Protein AF-A0A929JTI3-F1 (afdb_monomer_lite)

Foldseek 3Di:
DADPPPRDDDDPPDQADPPPRHGPFPQPPVPRDTPDDD

Structure (mmCIF, N/CA/C/O backbone):
data_AF-A0A929JTI3-F1
#
_entry.id   AF-A0A929JTI3-F1
#
loop_
_atom_site.group_PDB
_atom_site.id
_atom_site.type_symbol
_atom_site.label_atom_id
_atom_site.label_alt_id
_atom_site.label_comp_id
_atom_site.label_asym_id
_atom_site.label_entity_id
_atom_site.label_seq_id
_atom_site.pdbx_PDB_ins_code
_atom_site.Cartn_x
_atom_site.Cartn_y
_atom_site.Cartn_z
_atom_site.occupancy
_atom_site.B_iso_or_equiv
_atom_site.auth_seq_id
_atom_site.auth_comp_id
_atom_site.auth_asym_id
_atom_site.auth_atom_id
_atom_site.pdbx_PDB_model_num
ATOM 1 N N . MET A 1 1 ? 6.928 -3.254 -0.980 1.00 83.38 1 MET A N 1
ATOM 2 C CA . MET A 1 1 ? 5.549 -3.695 -0.679 1.00 83.38 1 MET A CA 1
ATOM 3 C C . MET A 1 1 ? 4.727 -3.907 -1.950 1.00 83.38 1 MET A C 1
ATOM 5 O O . MET A 1 1 ? 4.865 -3.145 -2.902 1.00 83.38 1 MET A O 1
ATOM 9 N N . LYS A 1 2 ? 3.845 -4.915 -1.990 1.00 88.06 2 LYS A N 1
ATOM 10 C CA . LYS A 1 2 ? 2.921 -5.112 -3.125 1.00 88.06 2 LYS A CA 1
ATOM 11 C C . LYS A 1 2 ? 1.656 -4.275 -2.969 1.00 88.06 2 LYS A C 1
ATOM 13 O O . LYS A 1 2 ? 1.070 -4.227 -1.890 1.00 88.06 2 LYS 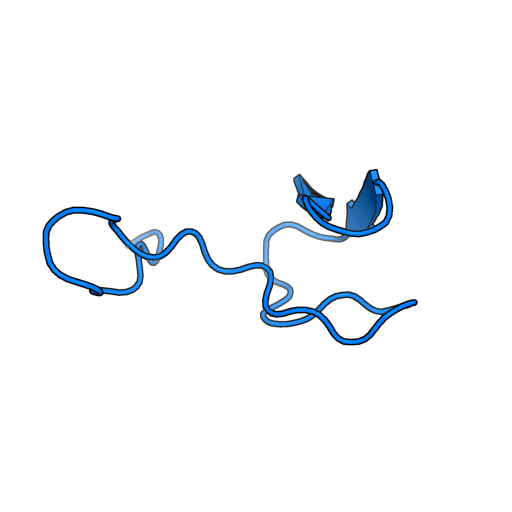A O 1
ATOM 18 N N . CYS A 1 3 ? 1.218 -3.642 -4.056 1.00 90.75 3 CYS A N 1
ATOM 19 C CA . CYS A 1 3 ? -0.044 -2.912 -4.085 1.00 90.75 3 CYS A CA 1
ATOM 20 C C . CYS A 1 3 ? -1.223 -3.885 -3.908 1.00 90.75 3 CYS A C 1
ATOM 22 O O . CYS A 1 3 ? -1.344 -4.820 -4.698 1.00 90.75 3 CYS A O 1
ATOM 24 N N . PRO A 1 4 ? -2.147 -3.661 -2.960 1.00 86.25 4 PRO A N 1
ATOM 25 C CA . PRO A 1 4 ? -3.290 -4.556 -2.770 1.00 86.25 4 PRO A CA 1
ATOM 26 C C . PRO A 1 4 ? -4.308 -4.498 -3.923 1.00 86.25 4 PRO A C 1
ATOM 28 O O . PRO A 1 4 ? -5.128 -5.399 -4.051 1.00 86.25 4 PRO A O 1
ATOM 31 N N . LYS A 1 5 ? -4.271 -3.449 -4.761 1.00 91.56 5 LYS A N 1
ATOM 32 C CA . LYS A 1 5 ? -5.228 -3.249 -5.861 1.00 91.56 5 LYS A CA 1
ATOM 33 C C . LYS A 1 5 ? -4.773 -3.889 -7.176 1.00 91.56 5 LYS A C 1
ATOM 35 O O . LYS A 1 5 ? -5.556 -4.582 -7.812 1.00 91.56 5 LYS A O 1
ATOM 40 N N . CYS A 1 6 ? -3.532 -3.636 -7.592 1.00 94.50 6 CYS A N 1
ATOM 41 C CA . CYS A 1 6 ? -2.994 -4.093 -8.882 1.00 94.50 6 CYS A CA 1
ATOM 42 C C . CYS A 1 6 ? -1.824 -5.081 -8.754 1.00 94.50 6 CYS A C 1
ATOM 44 O O . CYS A 1 6 ? -1.327 -5.570 -9.759 1.00 94.50 6 CYS A O 1
ATOM 46 N N . GLN A 1 7 ? -1.384 -5.390 -7.528 1.00 93.19 7 GLN A N 1
ATOM 47 C CA . GLN A 1 7 ? -0.275 -6.305 -7.213 1.00 93.19 7 GLN A CA 1
ATOM 48 C C . GLN A 1 7 ? 1.121 -5.862 -7.670 1.00 93.19 7 GLN A C 1
ATOM 50 O O . GLN A 1 7 ? 2.094 -6.575 -7.415 1.00 93.19 7 GLN A O 1
ATOM 55 N N . THR A 1 8 ? 1.245 -4.667 -8.246 1.00 95.25 8 THR A N 1
ATOM 56 C CA . THR A 1 8 ? 2.528 -4.062 -8.616 1.00 95.25 8 THR A CA 1
ATOM 57 C C . THR A 1 8 ? 3.434 -3.884 -7.395 1.00 95.25 8 THR A C 1
ATOM 59 O O . THR A 1 8 ? 2.984 -3.505 -6.306 1.00 95.25 8 THR A O 1
ATOM 62 N N . GLU A 1 9 ? 4.723 -4.163 -7.565 1.00 94.31 9 GLU A N 1
ATOM 63 C CA . GLU A 1 9 ? 5.737 -3.978 -6.530 1.00 94.31 9 GLU A CA 1
ATOM 64 C C . GLU A 1 9 ? 6.095 -2.495 -6.383 1.00 94.31 9 GL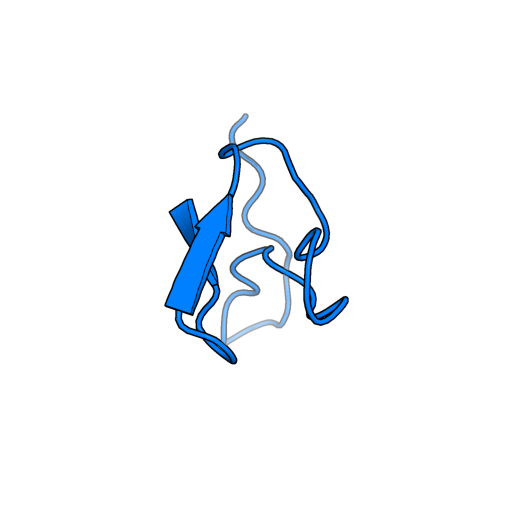U A C 1
ATOM 66 O O . GLU A 1 9 ? 6.340 -1.791 -7.356 1.00 94.31 9 GLU A O 1
ATOM 71 N N . ASN A 1 10 ? 6.068 -1.991 -5.153 1.00 90.12 10 ASN A N 1
ATOM 72 C CA . ASN A 1 10 ? 6.352 -0.600 -4.821 1.00 90.12 10 ASN A CA 1
ATOM 73 C C . ASN A 1 10 ? 7.404 -0.537 -3.711 1.00 90.12 10 ASN A C 1
ATOM 75 O O . ASN A 1 10 ? 7.493 -1.445 -2.887 1.00 90.12 10 ASN A O 1
ATOM 79 N N . LEU A 1 11 ? 8.170 0.554 -3.662 1.00 86.69 11 LEU A N 1
ATOM 80 C CA . LEU A 1 11 ? 9.072 0.840 -2.542 1.00 86.69 11 LEU A CA 1
ATOM 81 C C . LEU A 1 11 ? 8.265 1.043 -1.252 1.00 86.69 11 LEU A C 1
ATOM 83 O O . LEU A 1 11 ? 7.172 1.606 -1.303 1.00 86.69 11 LEU A O 1
ATOM 87 N N . ASP A 1 12 ? 8.805 0.615 -0.114 1.00 76.69 12 ASP A N 1
ATOM 88 C CA . ASP A 1 12 ? 8.088 0.622 1.172 1.00 76.69 12 ASP A CA 1
ATOM 89 C C . ASP A 1 12 ? 7.733 2.035 1.667 1.00 76.69 12 ASP A C 1
ATOM 91 O O . ASP A 1 12 ? 6.740 2.220 2.362 1.00 76.69 12 ASP A O 1
ATOM 95 N N . GLU A 1 13 ? 8.472 3.057 1.235 1.00 76.25 13 GLU A N 1
ATOM 96 C CA . GLU A 1 13 ? 8.224 4.4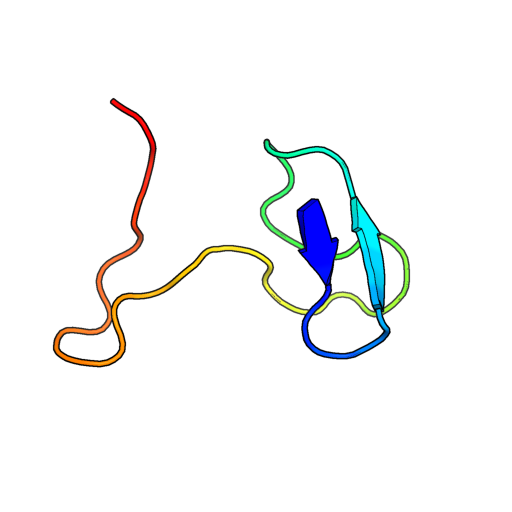60 1.595 1.00 76.25 13 GLU A CA 1
ATOM 97 C C . GLU A 1 13 ? 7.180 5.156 0.695 1.00 76.25 13 GLU A C 1
ATOM 99 O O . GLU A 1 13 ? 6.816 6.318 0.911 1.00 76.25 13 GLU A O 1
ATOM 104 N N . ARG A 1 14 ? 6.679 4.486 -0.356 1.00 82.06 14 ARG A N 1
ATOM 105 C CA . ARG A 1 14 ? 5.693 5.080 -1.274 1.00 82.06 14 ARG A CA 1
ATOM 106 C C . ARG A 1 14 ? 4.323 5.188 -0.601 1.00 82.06 14 ARG A C 1
ATOM 108 O O . ARG A 1 14 ? 3.714 4.193 -0.232 1.00 82.06 14 ARG A O 1
ATOM 115 N N . LYS A 1 15 ? 3.758 6.400 -0.583 1.00 83.25 15 LYS A N 1
ATOM 116 C CA . LYS A 1 15 ? 2.373 6.648 -0.126 1.00 83.25 15 LYS A CA 1
ATOM 117 C C . LYS A 1 15 ? 1.305 6.154 -1.114 1.00 83.25 15 LYS A C 1
ATOM 119 O O . LYS A 1 15 ? 0.204 5.794 -0.695 1.00 83.25 15 LYS A O 1
ATOM 124 N N . PHE A 1 16 ? 1.624 6.130 -2.411 1.00 89.75 16 PHE A N 1
ATOM 125 C CA . PHE A 1 16 ? 0.722 5.750 -3.504 1.00 89.75 16 PHE A CA 1
ATOM 126 C C . PHE A 1 16 ? 1.417 4.826 -4.507 1.00 89.75 16 PHE A C 1
ATOM 128 O O . PHE A 1 16 ? 2.631 4.910 -4.702 1.00 89.75 16 PHE A O 1
ATOM 135 N N . CYS A 1 17 ? 0.635 3.967 -5.158 1.00 93.06 17 CYS A N 1
ATOM 136 C CA . CYS A 1 17 ? 1.107 3.048 -6.179 1.00 93.06 17 CYS A CA 1
ATOM 137 C C . CYS A 1 17 ? 1.553 3.816 -7.419 1.00 93.06 17 CYS A C 1
ATOM 139 O O . CYS A 1 17 ? 0.793 4.624 -7.950 1.00 93.06 17 CYS A O 1
ATOM 141 N N . HIS A 1 18 ? 2.761 3.527 -7.902 1.00 94.12 18 HIS A N 1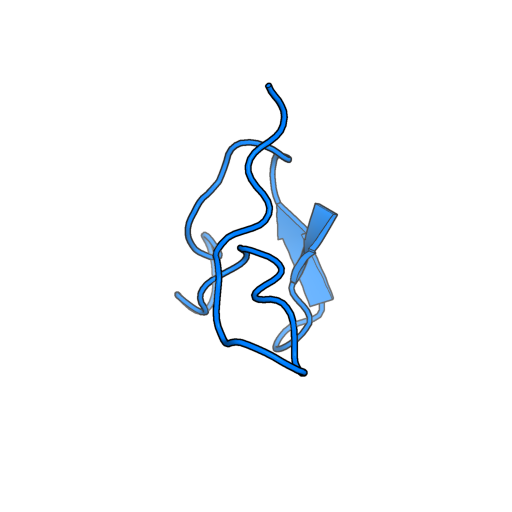
ATOM 142 C CA . HIS A 1 18 ? 3.321 4.221 -9.063 1.00 94.12 18 HIS A CA 1
ATOM 143 C C . HIS A 1 18 ? 2.633 3.860 -10.391 1.00 94.12 18 HIS A C 1
ATOM 145 O O . HIS A 1 18 ? 2.894 4.506 -11.400 1.00 94.12 18 HIS A O 1
ATOM 151 N N . GLU A 1 19 ? 1.826 2.800 -10.410 1.00 96.81 19 GLU A N 1
ATOM 152 C CA . GLU A 1 19 ? 1.154 2.309 -11.614 1.00 96.81 19 GLU A CA 1
ATOM 153 C C . GLU A 1 19 ? -0.332 2.687 -11.595 1.00 96.81 19 GLU A C 1
ATOM 155 O O . GLU A 1 19 ? -0.777 3.442 -12.452 1.00 96.81 19 GLU A O 1
ATOM 160 N N . CYS A 1 20 ? -1.083 2.280 -10.565 1.00 96.06 20 CYS A N 1
ATOM 161 C CA . CYS A 1 20 ? -2.530 2.524 -10.519 1.00 96.06 20 CYS A CA 1
ATOM 162 C C . CYS A 1 20 ? -2.972 3.713 -9.641 1.00 96.06 20 CYS A C 1
ATOM 164 O O . CYS A 1 20 ? -4.169 3.994 -9.551 1.00 96.06 20 CYS A O 1
ATOM 166 N N . GLY A 1 21 ? -2.051 4.363 -8.919 1.00 91.88 21 GLY A N 1
ATOM 167 C CA . GLY A 1 21 ? -2.348 5.496 -8.028 1.00 91.88 21 GLY A CA 1
ATOM 168 C C . GLY A 1 21 ? -3.040 5.149 -6.701 1.00 91.88 21 GLY A C 1
ATOM 169 O O . GLY A 1 21 ? -3.338 6.048 -5.917 1.00 91.88 21 GLY A O 1
ATOM 170 N N . ALA A 1 22 ? -3.299 3.869 -6.405 1.00 90.44 22 ALA A N 1
ATOM 171 C CA . ALA A 1 22 ? -3.927 3.462 -5.143 1.00 90.44 22 ALA A CA 1
ATOM 172 C C . ALA A 1 22 ? -3.052 3.805 -3.927 1.00 90.44 22 ALA A C 1
ATOM 174 O O . ALA A 1 22 ? -1.835 3.630 -3.971 1.00 90.44 22 ALA A O 1
ATOM 175 N N . LYS A 1 23 ? -3.662 4.252 -2.823 1.00 87.50 23 LYS A N 1
ATOM 176 C CA . LYS A 1 23 ? -2.945 4.507 -1.565 1.00 87.50 23 LYS A CA 1
ATOM 177 C C . LYS A 1 23 ? -2.358 3.190 -1.040 1.00 87.50 23 LYS A C 1
ATOM 179 O O . LYS A 1 23 ? -3.058 2.183 -0.976 1.00 87.50 23 LYS A O 1
ATOM 184 N N . LEU A 1 24 ? -1.068 3.200 -0.718 1.00 84.50 24 LEU A N 1
ATOM 185 C CA . LEU A 1 24 ? -0.318 2.022 -0.271 1.00 84.50 24 LEU A CA 1
ATOM 186 C C . LEU A 1 24 ? -0.220 1.923 1.252 1.00 84.50 24 LEU A C 1
ATOM 188 O O . LEU A 1 24 ? 0.095 0.864 1.777 1.00 84.50 24 LEU A O 1
ATOM 192 N N . LEU A 1 25 ? -0.513 3.005 1.971 1.00 76.06 25 LEU A N 1
ATOM 193 C CA . LEU A 1 25 ? -0.474 3.009 3.429 1.00 76.06 25 LEU A CA 1
ATOM 194 C C . LEU A 1 25 ? -1.477 2.000 3.998 1.00 76.06 25 LEU A C 1
ATOM 196 O O . LEU A 1 25 ? -2.671 2.055 3.692 1.00 76.06 25 LEU A O 1
ATOM 200 N N . LEU A 1 26 ? -0.984 1.109 4.860 1.00 68.94 26 LEU A N 1
ATOM 201 C CA . LEU A 1 26 ? -1.817 0.259 5.701 1.00 68.94 26 LEU A CA 1
ATOM 202 C C . LEU A 1 26 ? -2.526 1.153 6.719 1.00 68.94 26 LEU A C 1
ATOM 204 O O . LEU A 1 26 ? -1.974 1.523 7.755 1.00 68.94 26 LEU A O 1
ATOM 208 N N . MET A 1 27 ? -3.752 1.543 6.384 1.00 70.56 27 MET A N 1
ATOM 209 C CA . MET A 1 27 ? -4.665 2.152 7.340 1.00 70.56 27 MET A CA 1
ATOM 210 C C . MET A 1 27 ? -5.196 1.042 8.244 1.00 70.56 27 MET A C 1
ATOM 212 O O . MET A 1 27 ? -5.599 -0.018 7.761 1.00 70.56 27 MET A O 1
ATOM 216 N N . CYS A 1 28 ? -5.185 1.269 9.554 1.00 70.19 28 CYS A N 1
ATOM 217 C CA . CYS A 1 28 ? -5.769 0.326 10.494 1.00 70.19 28 CYS A CA 1
ATOM 218 C C . CYS A 1 28 ? -7.271 0.181 10.184 1.00 70.19 28 CYS A C 1
ATOM 220 O O . CYS A 1 28 ? -7.990 1.179 10.267 1.00 70.19 28 CYS A O 1
ATOM 222 N N . PRO A 1 29 ? -7.788 -1.021 9.864 1.00 67.38 29 PRO A N 1
ATOM 223 C CA . PRO A 1 29 ? -9.201 -1.195 9.524 1.00 67.38 29 PRO A CA 1
ATOM 224 C C . PRO A 1 29 ? -10.139 -0.917 10.709 1.00 67.38 29 PRO A C 1
ATOM 226 O O . PRO A 1 29 ? -11.331 -0.716 10.508 1.00 67.38 29 PRO A O 1
ATOM 229 N N . GLN A 1 30 ? -9.611 -0.887 11.937 1.00 76.25 30 GLN A N 1
ATOM 230 C CA . GLN A 1 30 ? -10.387 -0.650 13.153 1.00 76.25 30 GLN A CA 1
ATOM 231 C C . GLN A 1 30 ? -10.550 0.840 13.495 1.00 76.25 30 GLN A C 1
ATOM 233 O O . GLN A 1 30 ? -11.565 1.217 14.070 1.00 76.25 30 GLN A O 1
ATOM 238 N N . CYS A 1 31 ? -9.568 1.692 13.176 1.00 82.19 31 CYS A N 1
ATOM 239 C CA . CYS A 1 31 ? -9.594 3.113 13.561 1.00 82.19 31 CYS A CA 1
ATOM 240 C C . CYS A 1 31 ? -9.304 4.099 12.421 1.00 82.19 31 CYS A C 1
ATOM 242 O O . CYS A 1 31 ? -9.450 5.302 12.612 1.00 82.19 31 CYS A O 1
ATOM 244 N N . GLY A 1 32 ? -8.888 3.624 11.245 1.00 71.44 32 GLY A N 1
ATOM 245 C CA . GLY A 1 32 ? -8.530 4.466 10.103 1.00 71.44 32 GLY A CA 1
ATOM 246 C C . GLY A 1 32 ? -7.181 5.183 10.230 1.00 71.44 32 GLY A C 1
ATOM 247 O O . GLY A 1 32 ? -6.822 5.935 9.330 1.00 71.44 32 GLY A O 1
ATOM 248 N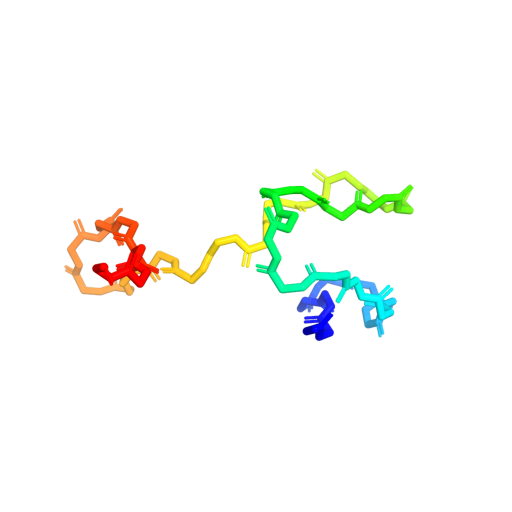 N . SER A 1 33 ? -6.411 4.965 11.300 1.00 78.75 33 SER A N 1
ATOM 249 C CA . SER A 1 33 ? -5.097 5.600 11.462 1.00 78.75 33 SER A CA 1
ATOM 250 C C . SER A 1 33 ? -4.050 5.021 10.509 1.00 78.75 33 SER A C 1
ATOM 252 O O . SER A 1 33 ? -4.033 3.818 10.241 1.00 78.75 33 SER A O 1
ATOM 254 N N . GLU A 1 34 ? -3.158 5.881 10.016 1.00 74.06 34 GLU A N 1
ATOM 255 C CA . GLU A 1 34 ? -2.014 5.496 9.183 1.00 74.06 34 GLU A CA 1
ATOM 256 C C . GLU A 1 34 ? -0.949 4.799 10.044 1.00 74.06 34 GLU A C 1
ATOM 258 O O . GLU A 1 34 ? -0.503 5.358 11.045 1.00 74.06 34 GLU A O 1
ATOM 263 N N . ASN A 1 35 ? -0.534 3.585 9.666 1.00 67.88 35 ASN A N 1
ATOM 264 C CA . ASN A 1 35 ? 0.538 2.870 10.359 1.00 67.88 35 ASN A CA 1
ATOM 265 C C . ASN A 1 35 ? 1.897 3.296 9.779 1.00 67.88 35 ASN A C 1
ATOM 267 O O . ASN A 1 35 ? 2.426 2.657 8.869 1.00 67.88 35 ASN A O 1
ATOM 271 N N . LEU A 1 36 ? 2.404 4.445 10.233 1.00 62.78 36 LEU A N 1
ATOM 272 C CA . LEU A 1 36 ? 3.739 4.926 9.876 1.00 62.78 36 LEU A CA 1
ATOM 273 C C . LEU A 1 36 ? 4.783 4.197 10.741 1.00 62.78 36 LEU A C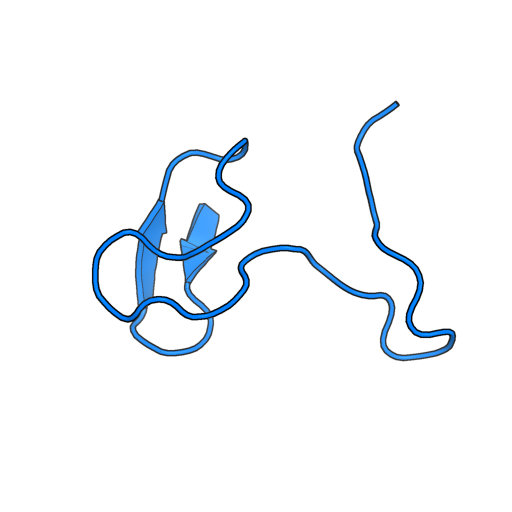 1
ATOM 275 O O . LEU A 1 36 ? 4.598 4.140 11.959 1.00 62.78 36 LEU A O 1
ATOM 279 N N . PRO A 1 37 ? 5.869 3.651 10.161 1.00 60.06 37 PRO A N 1
ATOM 280 C CA . PRO A 1 37 ? 7.015 3.236 10.962 1.00 60.06 37 PRO A CA 1
ATOM 281 C C . PRO A 1 37 ? 7.585 4.467 11.691 1.00 60.06 37 PRO A C 1
ATOM 283 O O . PRO A 1 37 ? 7.695 5.538 11.092 1.00 60.06 37 PRO A O 1
ATOM 286 N N . SER A 1 38 ? 7.860 4.314 12.991 1.00 60.28 38 SER A N 1
ATOM 287 C CA . SER A 1 38 ? 8.433 5.346 13.873 1.00 60.28 38 SER A CA 1
ATOM 288 C C . SER A 1 38 ? 9.882 5.664 13.545 1.00 60.28 38 SER A C 1
ATOM 290 O O . SER A 1 38 ? 10.623 4.676 13.328 1.00 60.28 38 SER A O 1
#

pLDDT: mean 82.19, std 10.72, range [60.06, 96.81]

Radius of gyration: 10.06 Å; chains: 1; bounding box: 20×13×26 Å

Secondary structure (DSSP, 8-state):
-B-TTT--B--TT-SB-TTT--B-S-B-TTT--B----

Sequence (38 aa):
MKCPKCQTENLDERKFCHECGAKLLLMCPQCGSENLPS